Protein AF-A0A2H9MV25-F1 (afdb_monomer_lite)

pLDDT: mean 85.53, std 15.16, range [42.5, 98.12]

Foldseek 3Di:
DPPPVVVVVVCPVVPPQDLVVVLVVQCVVPVDPVSSVLLVVLQCLLLVVCCVPPVHNGPVVVLVVLVPDDLVCNAVVLLVSLLSQLVVVVVVDDLVSSVVSSVSSVVSSVSVVNDYDPVCSVVSHDGDDDDDPPPDDDDPVNVVVVVVVD

Radius of gyration: 20.41 Å; chains: 1; bounding box: 49×31×72 Å

Sequence (150 aa):
MIEREKIDELGYLNVQRNRDKFLTNKFNKSKSTSTVDFCKGALLSFDKFSFAKFGKDSTEQVIEDIKRLPESRHESVMVDLFQKYLHWKHEDSKASTSVAYYQTAVEYFAYHQLRINHYNLRRDIILPEDPKNMKHALTLAEIRKIIDNS

Secondary structure (DSSP, 8-state):
---HHHHHHTSSS-----HHHHHHHHHHHH--HHHHHHHHHHHHHHHHHHHHHH--S-HHHHHHHHHTS-HHHHHHHHHHHHHHHHHHHHHHS-HHHHHHHHHHHHHHHHHTT----HHHHHHH------S----PPPPHHHHHHHHTT-

Structure (mmCIF, N/CA/C/O backbone):
data_AF-A0A2H9MV25-F1
#
_entry.id   AF-A0A2H9MV25-F1
#
loop_
_atom_site.group_PDB
_atom_site.id
_atom_site.type_symbol
_atom_site.label_atom_id
_atom_site.label_alt_id
_atom_site.label_comp_id
_atom_site.label_asym_id
_atom_site.label_entity_id
_atom_site.label_seq_id
_atom_site.pdbx_PDB_ins_code
_atom_site.Cartn_x
_atom_site.Cartn_y
_atom_site.Cartn_z
_atom_site.occupancy
_atom_site.B_iso_or_equiv
_atom_site.auth_seq_id
_atom_site.auth_comp_id
_atom_site.auth_asym_id
_atom_site.auth_atom_id
_atom_site.pdbx_PDB_model_num
ATOM 1 N N . MET A 1 1 ? 0.936 -3.369 39.164 1.00 42.50 1 MET A N 1
ATOM 2 C CA . MET A 1 1 ? -0.033 -3.043 38.097 1.00 42.50 1 MET A CA 1
ATOM 3 C C . MET A 1 1 ? 0.062 -1.553 37.853 1.00 42.50 1 MET A C 1
ATOM 5 O O . MET A 1 1 ? -0.238 -0.804 38.766 1.00 42.50 1 MET A O 1
ATOM 9 N N . ILE A 1 2 ? 0.574 -1.127 36.699 1.00 48.25 2 ILE A N 1
ATOM 10 C CA . ILE A 1 2 ? 0.516 0.290 36.317 1.00 48.25 2 ILE A CA 1
ATOM 11 C C . ILE A 1 2 ? -0.910 0.530 35.818 1.00 48.25 2 ILE A C 1
ATOM 13 O O . ILE A 1 2 ? -1.381 -0.194 34.941 1.00 48.25 2 ILE A O 1
ATOM 17 N N . GLU A 1 3 ? -1.610 1.466 36.452 1.00 52.56 3 GLU A N 1
ATOM 18 C CA . GLU A 1 3 ? -2.978 1.863 36.112 1.00 52.56 3 GLU A CA 1
ATOM 19 C C . GLU A 1 3 ? -3.030 2.315 34.648 1.00 52.56 3 GLU A C 1
ATOM 21 O O . GLU A 1 3 ? -2.217 3.136 34.222 1.00 52.56 3 GLU A O 1
ATOM 26 N N . ARG A 1 4 ? -3.968 1.755 33.867 1.00 54.84 4 ARG A N 1
ATOM 27 C CA . ARG A 1 4 ? -4.157 2.069 32.436 1.00 54.84 4 ARG A CA 1
ATOM 28 C C . ARG A 1 4 ? -4.236 3.577 32.173 1.00 54.84 4 ARG A C 1
ATOM 30 O O . ARG A 1 4 ? -3.716 4.033 31.164 1.00 54.84 4 ARG A O 1
ATOM 37 N N . GLU A 1 5 ? -4.793 4.329 33.117 1.00 52.59 5 GLU A N 1
ATOM 38 C CA . GLU A 1 5 ? -4.975 5.781 33.046 1.00 52.59 5 GLU A CA 1
ATOM 39 C C . GLU A 1 5 ? -3.647 6.553 32.918 1.00 52.59 5 GLU A C 1
ATOM 41 O O . GLU A 1 5 ? -3.571 7.519 32.165 1.00 52.59 5 GLU A O 1
ATOM 46 N N . LYS A 1 6 ? -2.550 6.073 33.528 1.00 48.84 6 LYS A N 1
ATOM 47 C CA . LYS A 1 6 ? -1.218 6.700 33.388 1.00 48.84 6 LYS A CA 1
ATOM 48 C C . LYS A 1 6 ? -0.563 6.467 32.027 1.00 48.84 6 LYS A C 1
ATOM 50 O O . LYS A 1 6 ? 0.355 7.195 31.658 1.00 48.84 6 LYS A O 1
ATOM 55 N N . ILE A 1 7 ? -0.984 5.442 31.284 1.00 52.91 7 ILE A N 1
ATOM 56 C CA . ILE A 1 7 ? -0.434 5.151 29.951 1.00 52.91 7 ILE A CA 1
ATOM 57 C C . ILE A 1 7 ? -1.061 6.088 28.908 1.00 52.91 7 ILE A C 1
ATOM 59 O O . ILE A 1 7 ? -0.373 6.520 27.981 1.00 52.91 7 ILE A O 1
ATOM 63 N N . ASP A 1 8 ? -2.329 6.457 29.099 1.00 47.56 8 ASP A N 1
ATOM 64 C CA . ASP A 1 8 ? -3.038 7.402 28.232 1.00 47.56 8 ASP A CA 1
ATOM 65 C C . ASP A 1 8 ? -2.516 8.846 28.391 1.00 47.56 8 ASP A C 1
ATOM 67 O O . ASP A 1 8 ? -2.377 9.556 27.391 1.00 47.56 8 ASP A O 1
ATOM 71 N N . GLU A 1 9 ? -2.114 9.259 29.603 1.00 43.66 9 GLU A N 1
ATOM 72 C CA . GLU A 1 9 ? -1.496 10.576 29.869 1.00 43.66 9 GLU A CA 1
ATOM 73 C C . GLU A 1 9 ? -0.117 10.767 29.214 1.00 43.66 9 GLU A C 1
ATOM 75 O O . GLU A 1 9 ? 0.285 11.892 28.918 1.00 43.66 9 GLU A O 1
ATOM 80 N N . LEU A 1 10 ? 0.613 9.684 28.928 1.00 51.19 10 LEU A N 1
ATOM 81 C CA . LEU A 1 10 ? 1.949 9.762 28.325 1.00 51.19 10 LEU A CA 1
ATOM 82 C C . LEU A 1 10 ? 1.928 10.075 26.815 1.00 51.19 10 LEU A C 1
ATOM 84 O O . LEU A 1 10 ? 2.985 10.122 26.188 1.00 51.19 10 LEU A O 1
ATOM 88 N N . GLY A 1 11 ? 0.757 10.259 26.193 1.00 45.31 11 GLY A N 1
ATOM 89 C CA . GLY A 1 11 ? 0.625 10.695 24.793 1.00 45.31 11 GLY A CA 1
ATOM 90 C C . GLY A 1 11 ? 1.114 9.695 23.730 1.00 45.31 11 GLY A C 1
ATOM 91 O O . GLY A 1 11 ? 0.860 9.893 22.542 1.00 45.31 11 GLY A O 1
ATOM 92 N N . TYR A 1 12 ? 1.759 8.590 24.122 1.00 46.47 12 TYR A N 1
ATOM 93 C CA . TYR A 1 12 ? 2.257 7.553 23.209 1.00 46.47 12 TYR A CA 1
ATOM 94 C C . TYR A 1 12 ? 1.136 6.728 22.556 1.00 46.47 12 TYR A C 1
ATOM 96 O O . TYR A 1 12 ? 1.353 6.135 21.498 1.00 46.47 12 TYR A O 1
ATOM 104 N N . LEU A 1 13 ? -0.061 6.691 23.154 1.00 48.19 13 LEU A N 1
ATOM 105 C CA . LEU A 1 13 ? -1.203 5.927 22.635 1.00 48.19 13 LEU A CA 1
ATOM 106 C C . LEU A 1 13 ? -2.066 6.724 21.641 1.00 48.19 13 LEU A C 1
ATOM 108 O O . LEU A 1 13 ? -2.554 6.147 20.670 1.00 48.19 13 LEU A O 1
ATOM 112 N N . ASN A 1 14 ? -2.150 8.051 21.795 1.00 53.00 14 ASN A N 1
ATOM 113 C CA . ASN A 1 14 ? -2.963 8.949 20.960 1.00 53.00 14 ASN A CA 1
ATOM 114 C C . ASN A 1 14 ? -2.161 9.663 19.860 1.00 53.00 14 ASN A C 1
ATOM 116 O O . ASN A 1 14 ? -2.441 10.804 19.483 1.00 53.00 14 ASN A O 1
ATOM 120 N N . VAL A 1 15 ? -1.156 8.993 19.293 1.00 66.12 15 VAL A N 1
ATOM 121 C CA . VAL A 1 15 ? -0.489 9.516 18.099 1.00 66.12 15 VAL A CA 1
ATOM 122 C C . VAL A 1 15 ? -1.489 9.458 16.948 1.00 66.12 15 VAL A C 1
ATOM 124 O O . VAL A 1 15 ? -1.780 8.383 16.430 1.00 66.12 15 VAL A O 1
ATOM 127 N N . GLN A 1 16 ? -2.017 10.614 16.536 1.00 72.88 16 GLN A N 1
ATOM 128 C CA . GLN A 1 16 ? -2.847 10.714 15.335 1.00 72.88 16 GLN A CA 1
ATOM 129 C C . GLN A 1 16 ? -2.054 10.145 14.156 1.00 72.88 16 GLN A C 1
ATOM 131 O O . GLN A 1 16 ? -1.024 10.711 13.781 1.00 72.88 16 GLN A O 1
ATOM 136 N N . ARG A 1 17 ? -2.517 9.018 13.615 1.00 85.31 17 ARG A N 1
ATOM 137 C CA . ARG A 1 17 ? -1.914 8.322 12.479 1.00 85.31 17 ARG A CA 1
ATOM 138 C C . ARG A 1 17 ? -2.560 8.836 11.214 1.00 85.31 17 ARG A C 1
ATOM 140 O O . ARG A 1 17 ? -3.762 8.703 11.025 1.00 85.31 17 ARG A O 1
ATOM 147 N N . ASN A 1 18 ? -1.759 9.450 10.364 1.00 91.31 18 ASN A N 1
ATOM 148 C CA . ASN A 1 18 ? -2.213 9.934 9.076 1.00 91.31 18 ASN A CA 1
ATOM 149 C C . ASN A 1 18 ? -1.108 9.745 8.040 1.00 91.31 18 ASN A C 1
ATOM 151 O O . ASN A 1 18 ? 0.033 9.388 8.356 1.00 91.31 18 ASN A O 1
ATOM 155 N N . ARG A 1 19 ? -1.480 9.956 6.782 1.00 94.12 19 ARG A N 1
ATOM 156 C CA . ARG A 1 19 ? -0.588 9.802 5.639 1.00 94.12 19 ARG A CA 1
ATOM 157 C C . ARG A 1 19 ? 0.646 10.699 5.727 1.00 94.12 19 ARG A C 1
ATOM 159 O O . ARG A 1 19 ? 1.750 10.207 5.529 1.00 94.12 19 ARG A O 1
ATOM 166 N N . ASP A 1 20 ? 0.485 11.961 6.106 1.00 93.25 20 ASP A N 1
ATOM 167 C CA . ASP A 1 20 ? 1.595 12.921 6.164 1.00 93.25 20 ASP A CA 1
ATOM 168 C C . ASP A 1 20 ? 2.645 12.537 7.207 1.00 93.25 20 ASP A C 1
ATOM 170 O O . ASP A 1 20 ? 3.848 12.590 6.941 1.00 93.25 20 ASP A O 1
ATOM 174 N N . LYS A 1 21 ? 2.210 12.070 8.381 1.00 93.12 21 LYS A N 1
ATOM 175 C CA . LYS A 1 21 ? 3.112 11.560 9.420 1.00 93.12 21 LYS A CA 1
ATOM 176 C C . LYS A 1 21 ? 3.775 10.258 9.002 1.00 93.12 21 LYS A C 1
ATOM 178 O O . LYS A 1 21 ? 4.964 10.082 9.257 1.00 93.12 21 LYS A O 1
ATOM 183 N N . PHE A 1 22 ? 3.054 9.363 8.329 1.00 94.56 22 PHE A N 1
ATOM 184 C CA . PHE A 1 22 ? 3.655 8.156 7.764 1.00 94.56 22 PHE A CA 1
ATOM 185 C C . PHE A 1 22 ? 4.762 8.501 6.759 1.00 94.56 22 PHE A C 1
ATOM 187 O O . PHE A 1 22 ? 5.880 8.002 6.882 1.00 94.56 22 PHE A O 1
ATOM 194 N N . LEU A 1 23 ? 4.494 9.405 5.814 1.00 94.81 23 LEU A N 1
ATOM 195 C CA . LEU A 1 23 ? 5.467 9.843 4.809 1.00 94.81 23 LEU A CA 1
ATOM 196 C C . LEU A 1 23 ? 6.643 10.606 5.437 1.00 94.81 23 LEU A C 1
ATOM 198 O O . LEU A 1 23 ? 7.794 10.378 5.067 1.00 94.81 23 LEU A O 1
ATOM 202 N N . THR A 1 24 ? 6.389 11.430 6.453 1.00 93.62 24 THR A N 1
ATOM 203 C CA . THR A 1 24 ? 7.445 12.078 7.247 1.00 93.62 24 THR A CA 1
ATOM 204 C C . THR A 1 24 ? 8.328 11.043 7.948 1.00 93.62 24 THR A C 1
ATOM 206 O O . THR A 1 24 ? 9.552 11.147 7.914 1.00 93.62 24 THR A O 1
ATOM 209 N N . ASN A 1 25 ? 7.746 9.988 8.523 1.00 92.12 25 ASN A N 1
ATOM 210 C CA . ASN A 1 25 ? 8.510 8.898 9.136 1.00 92.12 25 ASN A CA 1
ATOM 211 C C . ASN A 1 25 ? 9.353 8.139 8.101 1.00 92.12 25 ASN A C 1
ATOM 213 O O . ASN A 1 25 ? 10.508 7.802 8.375 1.00 92.12 25 ASN A O 1
ATOM 217 N N . LYS A 1 26 ? 8.817 7.918 6.893 1.00 93.12 26 LYS A N 1
ATOM 218 C CA . LYS A 1 26 ? 9.571 7.347 5.767 1.00 93.12 26 LYS A CA 1
ATOM 219 C C . LYS A 1 26 ? 10.767 8.206 5.390 1.00 93.12 26 LYS A C 1
ATOM 221 O O . LYS A 1 26 ? 11.868 7.667 5.243 1.00 93.12 26 LYS A O 1
ATOM 226 N N . PHE A 1 27 ? 10.578 9.519 5.290 1.00 92.44 27 PHE A N 1
ATOM 227 C CA . PHE A 1 27 ? 11.670 10.453 5.042 1.00 92.44 27 PHE A CA 1
ATOM 228 C C . PHE A 1 27 ? 12.706 10.401 6.164 1.00 92.44 27 PHE A C 1
ATOM 230 O O . PHE A 1 27 ? 13.894 10.240 5.908 1.00 92.44 27 PHE A O 1
ATOM 237 N N . ASN A 1 28 ? 12.265 10.467 7.419 1.00 91.69 28 ASN A N 1
ATOM 238 C CA . ASN A 1 28 ? 13.160 10.492 8.570 1.00 91.69 28 ASN A CA 1
ATOM 239 C C . ASN A 1 28 ? 14.045 9.247 8.658 1.00 91.69 28 ASN A C 1
ATOM 241 O O . ASN A 1 28 ? 15.213 9.378 9.023 1.00 91.69 28 ASN A O 1
ATOM 245 N N . LYS A 1 29 ? 13.509 8.080 8.283 1.00 90.88 29 LYS A N 1
ATOM 246 C CA . LYS A 1 29 ? 14.230 6.802 8.273 1.00 90.88 29 LYS A CA 1
ATOM 247 C C . LYS A 1 29 ? 15.164 6.640 7.072 1.00 90.88 29 LYS A C 1
ATOM 249 O O . LYS A 1 29 ? 16.266 6.135 7.238 1.00 90.88 29 LYS A O 1
ATOM 254 N N . SER A 1 30 ? 14.723 7.017 5.872 1.00 91.00 30 SER A N 1
ATOM 255 C CA . SER A 1 30 ? 15.469 6.766 4.624 1.00 91.00 30 SER A CA 1
ATOM 256 C C . SER A 1 30 ? 16.362 7.923 4.181 1.00 91.00 30 SER A C 1
ATOM 258 O O . SER A 1 30 ? 17.261 7.719 3.372 1.00 91.00 30 SER A O 1
ATOM 260 N N . LYS A 1 31 ? 16.086 9.141 4.664 1.00 92.94 31 LYS A N 1
ATOM 261 C CA . LYS A 1 31 ? 16.666 10.408 4.191 1.00 92.94 31 LYS A CA 1
ATOM 262 C C . LYS A 1 31 ? 16.565 10.585 2.667 1.00 92.94 31 LYS A C 1
ATOM 264 O O . LYS A 1 31 ? 17.412 11.227 2.058 1.00 92.94 31 LYS A O 1
ATOM 269 N N . SER A 1 32 ? 15.524 10.019 2.051 1.00 94.19 32 SER A N 1
ATOM 270 C CA . SER A 1 32 ? 15.352 9.962 0.597 1.00 94.19 32 SER A CA 1
ATOM 271 C C . SER A 1 32 ? 13.978 10.482 0.183 1.00 94.19 32 SER A C 1
ATOM 273 O O . SER A 1 32 ? 12.950 9.913 0.553 1.00 94.19 32 SER A O 1
ATOM 275 N N . THR A 1 33 ? 13.957 11.537 -0.634 1.00 95.38 33 THR A N 1
ATOM 276 C CA . THR A 1 33 ? 12.729 12.059 -1.257 1.00 95.38 33 THR A CA 1
ATOM 277 C C . THR A 1 33 ? 12.130 11.053 -2.233 1.00 95.38 33 THR A C 1
ATOM 279 O O . THR A 1 33 ? 10.932 10.813 -2.190 1.00 95.38 33 THR A O 1
ATOM 282 N N . SER A 1 34 ? 12.959 10.353 -3.013 1.00 95.00 34 SER A N 1
ATOM 283 C CA . SER A 1 34 ? 12.496 9.313 -3.941 1.00 95.00 34 SER A CA 1
ATOM 284 C C . SER A 1 34 ? 11.751 8.178 -3.235 1.00 95.00 34 SER A C 1
ATOM 286 O O . SER A 1 34 ? 10.753 7.684 -3.751 1.00 95.00 34 SER A O 1
ATOM 288 N N . THR A 1 35 ? 12.191 7.786 -2.034 1.00 94.25 35 THR A N 1
ATOM 289 C CA . THR A 1 35 ? 11.463 6.803 -1.211 1.00 94.25 35 THR A CA 1
ATOM 290 C C . THR A 1 35 ? 10.091 7.333 -0.798 1.00 94.25 35 THR A C 1
ATOM 292 O O . THR A 1 35 ? 9.104 6.600 -0.834 1.00 94.25 35 THR A O 1
ATOM 295 N N . VAL A 1 36 ? 10.011 8.610 -0.419 1.00 96.00 36 VAL A N 1
ATOM 296 C CA . VAL A 1 36 ? 8.749 9.257 -0.036 1.00 96.00 36 VAL A CA 1
ATOM 297 C C . VAL A 1 36 ? 7.801 9.346 -1.226 1.00 96.00 36 VAL A C 1
ATOM 299 O O . VAL A 1 36 ? 6.640 8.963 -1.093 1.00 96.00 36 VAL A O 1
ATOM 302 N N . ASP A 1 37 ? 8.288 9.789 -2.384 1.00 96.81 37 ASP A N 1
ATOM 303 C CA . ASP A 1 37 ? 7.497 9.903 -3.611 1.00 96.81 37 ASP A CA 1
ATOM 304 C C . ASP A 1 37 ? 6.990 8.539 -4.074 1.00 96.81 37 ASP A C 1
ATOM 306 O O . ASP A 1 37 ? 5.823 8.401 -4.443 1.00 96.81 37 ASP A O 1
ATOM 310 N N . PHE A 1 38 ? 7.830 7.506 -3.966 1.00 96.75 38 PHE A N 1
ATOM 311 C CA . PHE A 1 38 ? 7.424 6.128 -4.212 1.00 96.75 38 PHE A CA 1
ATOM 312 C C . PHE A 1 38 ? 6.292 5.702 -3.271 1.00 96.75 38 PHE A C 1
ATOM 314 O O . PHE A 1 38 ? 5.255 5.223 -3.732 1.00 96.75 38 PHE A O 1
ATOM 321 N N . CYS A 1 39 ? 6.447 5.914 -1.958 1.00 97.06 39 CYS A N 1
ATOM 322 C CA . CYS A 1 39 ? 5.409 5.561 -0.991 1.00 97.06 39 CYS A CA 1
ATOM 323 C C . CYS A 1 39 ? 4.109 6.341 -1.229 1.00 97.06 39 CYS A C 1
ATOM 325 O O . CYS A 1 39 ? 3.022 5.771 -1.151 1.00 97.06 39 CYS A O 1
ATOM 327 N N . LYS A 1 40 ? 4.209 7.630 -1.565 1.00 97.25 40 LYS A N 1
ATOM 328 C CA . LYS A 1 40 ? 3.064 8.472 -1.923 1.00 97.25 40 LYS A CA 1
ATOM 329 C C . LYS A 1 40 ? 2.353 7.934 -3.165 1.00 97.25 40 LYS A C 1
ATOM 331 O O . LYS A 1 40 ? 1.132 7.804 -3.149 1.00 97.25 40 LYS A O 1
ATOM 336 N N . GLY A 1 41 ? 3.102 7.571 -4.207 1.00 97.44 41 GLY A N 1
ATOM 337 C CA . GLY A 1 41 ? 2.565 6.957 -5.422 1.00 97.44 41 GLY A CA 1
ATOM 338 C C . GLY A 1 41 ? 1.857 5.629 -5.151 1.00 97.44 41 GLY A C 1
ATOM 339 O O . GLY A 1 41 ? 0.761 5.401 -5.663 1.00 97.44 41 GLY A O 1
ATOM 340 N N . ALA A 1 42 ? 2.426 4.786 -4.287 1.00 97.56 42 ALA A N 1
ATOM 341 C CA . ALA A 1 42 ? 1.814 3.521 -3.893 1.00 97.56 42 ALA A CA 1
ATOM 342 C C . ALA A 1 42 ? 0.491 3.707 -3.133 1.00 97.56 42 ALA A C 1
ATOM 344 O O . ALA A 1 42 ? -0.472 2.997 -3.420 1.00 97.56 42 ALA A O 1
ATOM 345 N N . LEU A 1 43 ? 0.404 4.681 -2.220 1.00 98.00 43 LEU A N 1
ATOM 346 C CA . LEU A 1 43 ? -0.841 4.977 -1.498 1.00 98.00 43 LEU A CA 1
ATOM 347 C C . LEU A 1 43 ? -1.910 5.592 -2.408 1.00 98.00 43 LEU A C 1
ATOM 349 O O . LEU A 1 43 ? -3.064 5.186 -2.347 1.00 98.00 43 LEU A O 1
ATOM 353 N N . LEU A 1 44 ? -1.532 6.490 -3.322 1.00 97.81 44 LEU A N 1
ATOM 354 C CA . LEU A 1 44 ? -2.460 7.015 -4.333 1.00 97.81 44 LEU A CA 1
ATOM 355 C C . LEU A 1 44 ? -2.969 5.916 -5.277 1.00 97.81 44 LEU A C 1
ATOM 357 O O . LEU A 1 44 ? -4.124 5.930 -5.695 1.00 97.81 44 LEU A O 1
ATOM 361 N N . SER A 1 45 ? -2.119 4.947 -5.619 1.00 97.81 45 SER A N 1
ATOM 362 C CA . SER A 1 45 ? -2.525 3.762 -6.379 1.00 97.81 45 SER A CA 1
ATOM 363 C C . SER A 1 45 ? -3.543 2.921 -5.605 1.00 97.81 45 SER A C 1
ATOM 365 O O . SER A 1 45 ? -4.512 2.439 -6.191 1.00 97.81 45 SER A O 1
ATOM 367 N N . PHE A 1 46 ? -3.368 2.783 -4.289 1.00 98.12 46 PHE A N 1
ATOM 368 C CA . PHE A 1 46 ? -4.333 2.089 -3.441 1.00 98.12 46 PHE A CA 1
ATOM 369 C C . PHE A 1 46 ? -5.661 2.851 -3.315 1.00 98.12 46 PHE A C 1
ATOM 371 O O . P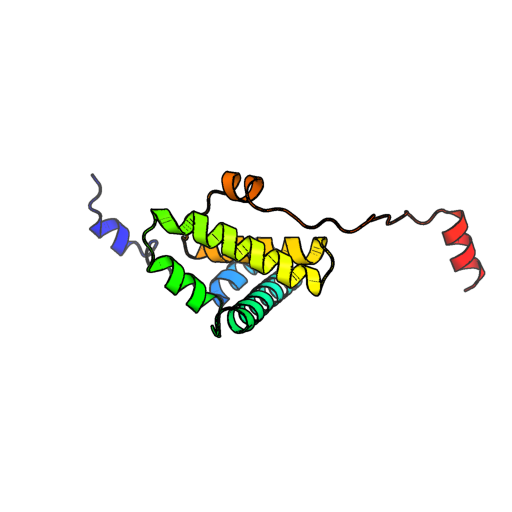HE A 1 46 ? -6.717 2.222 -3.344 1.00 98.12 46 PHE A O 1
ATOM 378 N N . ASP A 1 47 ? -5.643 4.186 -3.251 1.00 98.06 47 ASP A N 1
ATOM 379 C CA . ASP A 1 47 ? -6.869 5.000 -3.275 1.00 98.06 47 ASP A CA 1
ATOM 380 C C . ASP A 1 47 ? -7.660 4.758 -4.569 1.00 98.06 47 ASP A C 1
ATOM 382 O O . ASP A 1 47 ? -8.858 4.491 -4.525 1.00 98.06 47 ASP A O 1
ATOM 386 N N . LYS A 1 48 ? -6.983 4.743 -5.727 1.00 97.81 48 LYS A N 1
ATOM 387 C CA . LYS A 1 48 ? -7.618 4.440 -7.024 1.00 97.81 48 LYS A CA 1
ATOM 388 C C . LYS A 1 48 ? -8.249 3.051 -7.051 1.00 97.81 48 LYS A C 1
ATOM 390 O O . LYS A 1 48 ? -9.369 2.896 -7.529 1.00 97.81 48 LYS A O 1
ATOM 395 N N . PHE A 1 49 ? -7.543 2.050 -6.531 1.00 97.62 49 PHE A N 1
ATOM 396 C CA . PHE A 1 49 ? -8.078 0.699 -6.380 1.00 97.62 49 PHE A CA 1
ATOM 397 C C . PHE A 1 49 ? -9.312 0.678 -5.468 1.00 97.62 49 PHE A C 1
ATOM 399 O O . PHE A 1 49 ? -10.328 0.075 -5.813 1.00 97.62 49 PHE A O 1
ATOM 406 N N . SER A 1 50 ? -9.234 1.366 -4.328 1.00 97.19 50 SER A N 1
ATOM 407 C CA . SER A 1 50 ? -10.307 1.436 -3.333 1.00 97.19 50 SER A CA 1
ATOM 408 C C . SER A 1 50 ? -11.561 2.085 -3.910 1.00 97.19 50 SER A C 1
ATOM 410 O O . SER A 1 50 ? -12.672 1.587 -3.711 1.00 97.19 50 SER A O 1
ATOM 412 N N . PHE A 1 51 ? -11.381 3.135 -4.707 1.00 97.44 51 PHE A N 1
ATOM 413 C CA . PHE A 1 51 ? -12.457 3.778 -5.442 1.00 97.44 51 PHE A CA 1
ATOM 414 C C . PHE A 1 51 ? -13.052 2.827 -6.484 1.00 97.44 51 PHE A C 1
ATOM 416 O O . PHE A 1 51 ? -14.255 2.576 -6.480 1.00 97.44 51 PHE A O 1
ATOM 423 N N . ALA A 1 52 ? -12.212 2.216 -7.323 1.00 96.25 52 ALA A N 1
ATOM 424 C CA . ALA A 1 52 ? -12.657 1.349 -8.412 1.00 96.25 52 ALA A CA 1
ATOM 425 C C . ALA A 1 52 ? -13.377 0.073 -7.941 1.00 96.25 52 ALA A C 1
ATOM 427 O O . ALA A 1 52 ? -14.273 -0.411 -8.631 1.00 96.25 52 ALA A O 1
ATOM 428 N N . LYS A 1 53 ? -12.982 -0.507 -6.801 1.00 95.00 53 LYS A N 1
ATOM 429 C CA . LYS A 1 53 ? -13.559 -1.766 -6.296 1.00 95.00 53 LYS A CA 1
ATOM 430 C C . LYS A 1 53 ? -14.643 -1.574 -5.242 1.00 95.00 53 LYS A C 1
ATOM 432 O O . LYS A 1 53 ? -15.509 -2.439 -5.131 1.00 95.00 53 LYS A O 1
ATOM 437 N N . PHE A 1 54 ? -14.600 -0.486 -4.474 1.00 94.38 54 PHE A N 1
ATOM 438 C CA . PHE A 1 54 ? -15.458 -0.304 -3.297 1.00 94.38 54 PHE A CA 1
ATOM 439 C C . PHE A 1 54 ? -16.131 1.074 -3.217 1.00 94.38 54 PHE A C 1
ATOM 441 O O . PHE A 1 54 ? -16.870 1.319 -2.265 1.00 94.38 54 PHE A O 1
ATOM 448 N N . GLY A 1 55 ? -15.880 1.982 -4.169 1.00 94.50 55 GLY A N 1
ATOM 449 C CA . GLY A 1 55 ? -16.412 3.349 -4.142 1.00 94.50 55 GLY A CA 1
ATOM 450 C C . GLY A 1 55 ? -15.863 4.198 -2.991 1.00 94.50 55 GLY A C 1
ATOM 451 O O . GLY A 1 55 ? -16.554 5.092 -2.512 1.00 94.50 55 GLY A O 1
ATOM 452 N N . LYS A 1 56 ? -14.659 3.883 -2.496 1.00 95.12 56 LYS A N 1
ATOM 453 C CA . LYS A 1 56 ? -14.004 4.594 -1.388 1.00 95.12 56 LYS A CA 1
ATOM 454 C C . LYS A 1 56 ? -12.946 5.550 -1.914 1.00 95.12 56 LYS A C 1
ATOM 456 O O . LYS A 1 56 ? -12.031 5.121 -2.609 1.00 95.12 56 LYS A O 1
ATOM 461 N N . ASP A 1 57 ? -13.026 6.814 -1.519 1.00 93.06 57 ASP A N 1
ATOM 462 C CA . ASP A 1 57 ? -12.121 7.852 -2.033 1.00 93.06 57 ASP A CA 1
ATOM 463 C C . ASP A 1 57 ? -10.708 7.777 -1.444 1.00 93.06 57 ASP A C 1
ATOM 465 O O . ASP A 1 57 ? -9.782 8.392 -1.973 1.00 93.06 57 ASP A O 1
ATOM 469 N N . SER A 1 58 ? -10.522 7.046 -0.340 1.00 95.31 58 SER A N 1
ATOM 470 C CA . SER A 1 58 ? -9.216 6.935 0.299 1.00 95.31 58 SER A CA 1
ATOM 471 C C . SER A 1 58 ? -8.969 5.607 1.007 1.00 95.31 58 SER A C 1
ATOM 473 O O . SER A 1 58 ? -9.879 4.932 1.497 1.00 95.31 58 SER A O 1
ATOM 475 N N . THR A 1 59 ? -7.686 5.275 1.118 1.00 95.44 59 THR A N 1
ATOM 476 C CA . THR A 1 59 ? -7.148 4.156 1.894 1.00 95.44 59 THR A CA 1
ATOM 477 C C . THR A 1 59 ? -7.613 4.218 3.351 1.00 95.44 59 THR A C 1
ATOM 479 O O . THR A 1 59 ? -7.924 3.195 3.956 1.00 95.44 59 THR A O 1
ATOM 482 N N . GLU A 1 60 ? -7.704 5.419 3.920 1.00 94.56 60 GLU A N 1
ATOM 483 C CA . GLU A 1 60 ? -8.148 5.647 5.292 1.00 94.56 60 GLU A CA 1
ATOM 484 C C . GLU A 1 60 ? -9.601 5.193 5.501 1.00 94.56 60 GLU A C 1
ATOM 486 O O . GLU A 1 60 ? -9.890 4.572 6.519 1.00 94.56 60 GLU A O 1
ATOM 491 N N . GLN A 1 61 ? -10.502 5.403 4.532 1.00 95.12 61 GLN A N 1
ATOM 492 C CA . GLN A 1 61 ? -11.881 4.902 4.637 1.00 95.12 61 GLN A CA 1
ATOM 493 C C . GLN A 1 61 ? -11.932 3.368 4.684 1.00 95.12 61 GLN A C 1
ATOM 495 O O . GLN A 1 61 ? -12.704 2.801 5.455 1.00 95.12 61 GLN A O 1
ATOM 500 N N . VAL A 1 62 ? -11.089 2.695 3.894 1.00 96.56 62 VAL A N 1
ATOM 501 C CA . VAL A 1 62 ? -10.982 1.227 3.899 1.00 96.56 62 VAL A CA 1
ATOM 502 C C . VAL A 1 62 ? -10.454 0.724 5.243 1.00 96.56 62 VAL A C 1
ATOM 504 O O . VAL A 1 62 ? -10.983 -0.239 5.795 1.00 96.56 62 VAL A O 1
ATOM 507 N N . ILE A 1 63 ? -9.441 1.391 5.799 1.00 95.44 63 ILE A N 1
ATOM 508 C CA . ILE A 1 63 ?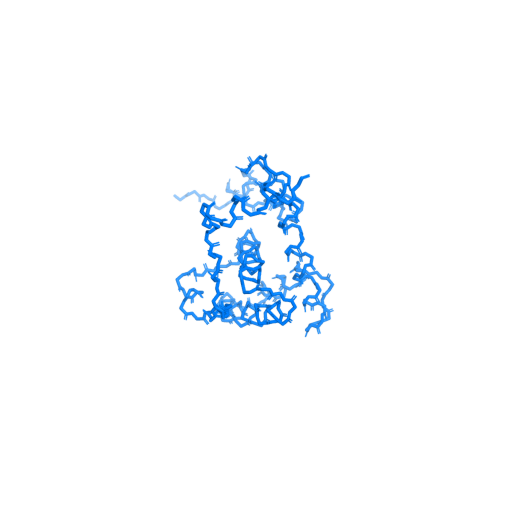 -8.883 1.057 7.115 1.00 95.44 63 ILE A CA 1
ATOM 509 C C . ILE A 1 63 ? -9.948 1.189 8.208 1.00 95.44 63 ILE A C 1
ATOM 511 O O . ILE A 1 63 ? -10.078 0.290 9.037 1.00 95.44 63 ILE A O 1
ATOM 515 N N . GLU A 1 64 ? -10.723 2.274 8.211 1.00 94.69 64 GLU A N 1
ATOM 516 C CA . GLU A 1 64 ? -11.785 2.475 9.201 1.00 94.69 64 GLU A CA 1
ATOM 517 C C . GLU A 1 64 ? -12.903 1.432 9.074 1.00 94.69 64 GLU A C 1
ATOM 519 O O . GLU A 1 64 ? -13.385 0.924 10.087 1.00 94.69 64 GLU A O 1
ATOM 524 N N . ASP A 1 65 ? -13.270 1.034 7.855 1.00 94.94 65 ASP A N 1
ATOM 525 C CA . ASP A 1 65 ? -14.236 -0.049 7.649 1.00 94.94 65 ASP A CA 1
ATOM 526 C C . ASP A 1 65 ? -13.724 -1.391 8.187 1.00 94.94 65 ASP A C 1
ATOM 528 O O . ASP A 1 65 ? -14.486 -2.125 8.816 1.00 94.94 65 ASP A O 1
ATOM 532 N N . ILE A 1 66 ? -12.433 -1.696 8.029 1.00 94.75 66 ILE A N 1
ATOM 533 C CA . ILE A 1 66 ? -11.833 -2.909 8.606 1.00 94.75 66 ILE A CA 1
ATOM 534 C C . ILE A 1 66 ? -11.814 -2.832 10.132 1.00 94.75 66 ILE A C 1
ATOM 536 O O . ILE A 1 66 ? -12.178 -3.806 10.785 1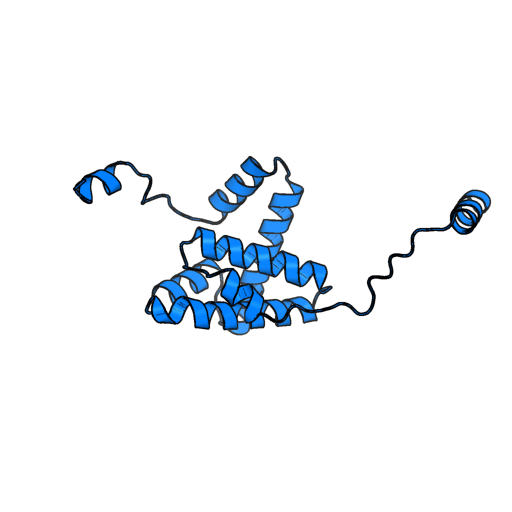.00 94.75 66 ILE A O 1
ATOM 540 N N . LYS A 1 67 ? -11.449 -1.685 10.719 1.00 93.00 67 LYS A N 1
ATOM 541 C CA . LYS A 1 67 ? -11.432 -1.504 12.183 1.00 93.00 67 LYS A CA 1
ATOM 542 C C . LYS A 1 67 ? -12.808 -1.686 12.827 1.00 93.00 67 LYS A C 1
ATOM 544 O O . LYS A 1 67 ? -12.876 -2.080 13.986 1.00 93.00 67 LYS A O 1
ATOM 549 N N . ARG A 1 68 ? -13.896 -1.424 12.094 1.00 94.44 68 ARG A N 1
ATOM 550 C CA . ARG A 1 68 ? -15.277 -1.671 12.551 1.00 94.44 68 ARG A CA 1
ATOM 551 C C . ARG A 1 68 ? -15.645 -3.155 12.590 1.00 94.44 68 ARG A C 1
ATOM 553 O O . ARG A 1 68 ? -16.625 -3.519 13.236 1.00 94.44 68 ARG A O 1
ATOM 560 N N . LEU A 1 69 ? -14.897 -4.012 11.898 1.00 92.88 69 LEU A N 1
ATOM 561 C CA . LEU A 1 69 ? -15.083 -5.457 11.969 1.00 92.88 69 LEU A CA 1
ATOM 562 C C . LEU A 1 69 ? -14.487 -6.010 13.274 1.00 92.88 69 LEU A C 1
ATOM 564 O O . LEU A 1 69 ? -13.547 -5.428 13.819 1.00 92.88 69 LEU A O 1
ATOM 568 N N . PRO A 1 70 ? -14.962 -7.172 13.756 1.00 92.19 70 PRO A N 1
ATOM 569 C CA . PRO A 1 70 ? -14.300 -7.887 14.844 1.00 92.19 70 PRO A CA 1
ATOM 570 C C . PRO A 1 70 ? -12.828 -8.178 14.513 1.00 92.19 70 PRO A C 1
ATOM 572 O O . PRO A 1 70 ? -12.537 -8.593 13.390 1.00 92.19 70 PRO A O 1
ATOM 575 N N . GLU A 1 71 ? -11.917 -8.041 15.489 1.00 88.50 71 GLU A N 1
ATOM 576 C CA . GLU A 1 71 ? -10.470 -8.289 15.296 1.00 88.50 71 GLU A CA 1
ATOM 577 C C . GLU A 1 71 ? -10.180 -9.664 14.674 1.00 88.50 71 GLU A C 1
ATOM 579 O O . GLU A 1 71 ? -9.298 -9.794 13.828 1.00 88.50 71 GLU A O 1
ATOM 584 N N . SER A 1 72 ? -10.975 -10.684 15.017 1.00 88.94 72 SER A N 1
ATOM 585 C CA . SER A 1 72 ? -10.864 -12.041 14.461 1.00 88.94 72 SER A CA 1
ATOM 586 C C . SER A 1 72 ? -11.056 -12.117 12.942 1.00 88.94 72 SER A C 1
ATOM 588 O O . 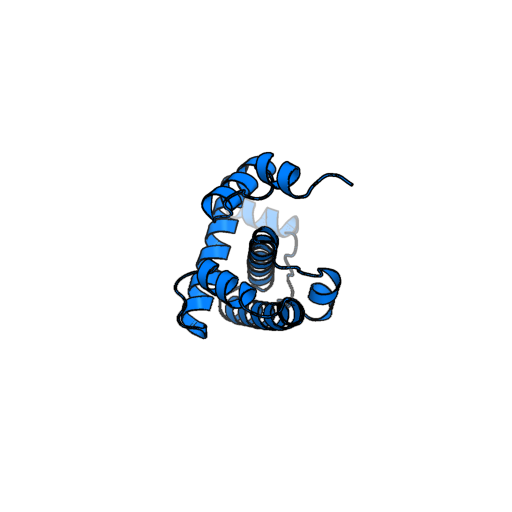SER A 1 72 ? -10.658 -13.100 12.321 1.00 88.94 72 SER A O 1
ATOM 590 N N . ARG A 1 73 ? -11.669 -11.097 12.331 1.00 89.75 73 ARG A N 1
ATOM 591 C CA . ARG A 1 73 ? -11.902 -11.005 10.884 1.00 89.75 73 ARG A CA 1
ATOM 592 C C . ARG A 1 73 ? -10.913 -10.101 10.164 1.00 89.75 73 ARG A C 1
ATOM 594 O O . ARG A 1 73 ? -10.899 -10.118 8.937 1.00 89.75 73 ARG A O 1
ATOM 601 N N . HIS A 1 74 ? -10.115 -9.307 10.881 1.00 91.25 74 HIS A N 1
ATOM 602 C CA . HIS A 1 74 ? -9.214 -8.334 10.254 1.00 91.25 74 HIS A CA 1
ATOM 603 C C . HIS A 1 74 ? -8.258 -9.027 9.291 1.00 91.25 74 HIS A C 1
ATOM 605 O O . HIS A 1 74 ? -8.136 -8.618 8.143 1.00 91.25 74 HIS A O 1
ATOM 611 N N . GLU A 1 75 ? -7.625 -10.105 9.745 1.00 89.31 75 GLU A N 1
ATOM 612 C CA . GLU A 1 75 ? -6.610 -10.810 8.971 1.00 89.31 75 GLU A CA 1
ATOM 613 C C . GLU A 1 75 ? -7.156 -11.384 7.661 1.00 89.31 75 GLU A C 1
ATOM 615 O O . GLU A 1 75 ? -6.611 -11.093 6.600 1.00 89.31 75 GLU A O 1
ATOM 620 N N . SER A 1 76 ? -8.253 -12.144 7.712 1.00 90.69 76 SER A N 1
ATOM 621 C CA . SER A 1 76 ? -8.830 -12.762 6.512 1.00 90.69 76 SER A CA 1
ATOM 622 C C . SER A 1 76 ? -9.297 -11.723 5.493 1.00 90.69 76 SER A C 1
ATOM 624 O O . SER A 1 76 ? -9.080 -11.893 4.294 1.00 90.69 76 SER A O 1
ATOM 626 N N . VAL A 1 77 ? -9.874 -10.614 5.962 1.00 93.12 77 VAL A N 1
ATOM 627 C CA . VAL A 1 77 ? -10.286 -9.499 5.099 1.00 93.12 77 VAL A CA 1
ATOM 628 C C . VAL A 1 77 ? -9.078 -8.794 4.488 1.00 93.12 77 VAL A C 1
ATOM 630 O O . VAL A 1 77 ? -9.100 -8.471 3.303 1.00 93.12 77 VAL A O 1
ATOM 633 N N . MET A 1 78 ? -8.012 -8.575 5.259 1.00 94.06 78 MET A N 1
ATOM 634 C CA . MET A 1 78 ? -6.792 -7.947 4.752 1.00 94.06 78 MET A CA 1
ATOM 635 C C . MET A 1 78 ? -6.066 -8.825 3.733 1.00 94.06 78 MET A C 1
ATOM 637 O O . MET A 1 78 ? -5.605 -8.298 2.726 1.00 94.06 78 MET A O 1
ATOM 641 N N . VAL A 1 79 ? -5.991 -10.143 3.945 1.00 93.38 79 VAL A N 1
ATOM 642 C CA . VAL A 1 79 ? -5.404 -11.083 2.972 1.00 93.38 79 VAL A CA 1
ATOM 643 C C . VAL A 1 79 ? -6.135 -10.983 1.631 1.00 93.38 79 VAL A C 1
ATOM 645 O O . VAL A 1 79 ? -5.501 -10.746 0.604 1.00 93.38 79 VAL A O 1
ATOM 648 N N . ASP A 1 80 ? -7.466 -11.078 1.638 1.00 93.81 80 ASP A N 1
ATOM 649 C CA . ASP A 1 80 ? -8.278 -10.967 0.419 1.00 93.81 80 ASP A CA 1
ATOM 650 C C . ASP A 1 80 ? -8.132 -9.588 -0.250 1.00 93.81 80 ASP A C 1
ATOM 652 O O . ASP A 1 80 ? -7.919 -9.484 -1.461 1.00 93.81 80 ASP A O 1
ATOM 656 N N . LEU A 1 81 ? -8.168 -8.515 0.543 1.00 96.06 81 LEU A N 1
ATOM 657 C CA . LEU A 1 81 ? -7.982 -7.146 0.065 1.00 96.06 81 LEU A CA 1
ATOM 658 C C . LEU A 1 81 ? -6.623 -6.959 -0.617 1.00 96.06 81 LEU A C 1
ATOM 660 O O . LEU A 1 81 ? -6.550 -6.402 -1.714 1.00 96.06 81 LEU A O 1
ATOM 664 N N . PHE A 1 82 ? -5.548 -7.421 0.020 1.00 96.25 82 PHE A N 1
ATOM 665 C CA . PHE A 1 82 ? -4.201 -7.290 -0.516 1.00 96.25 82 PHE A CA 1
ATOM 666 C C . PHE A 1 82 ? -3.983 -8.165 -1.746 1.00 96.25 82 PHE A C 1
ATOM 668 O O . PHE A 1 82 ? -3.345 -7.699 -2.688 1.00 96.25 82 PHE A O 1
ATOM 675 N N . GLN A 1 83 ? -4.555 -9.370 -1.793 1.00 95.62 83 GLN A N 1
ATOM 676 C CA . GLN A 1 83 ? -4.502 -10.214 -2.987 1.00 95.62 83 GLN A CA 1
ATOM 677 C C . GLN A 1 83 ? -5.211 -9.542 -4.170 1.00 95.62 83 GLN A C 1
ATOM 679 O O . GLN A 1 83 ? -4.663 -9.492 -5.274 1.00 95.62 83 GLN A O 1
ATOM 684 N N . LYS A 1 84 ? -6.400 -8.966 -3.942 1.00 96.19 84 LYS A N 1
ATOM 685 C CA . LYS A 1 84 ? -7.150 -8.213 -4.962 1.00 96.19 84 LYS A CA 1
ATOM 686 C C . LYS A 1 84 ? -6.392 -6.980 -5.437 1.00 96.19 84 LYS A C 1
ATOM 688 O O . LYS A 1 84 ? -6.348 -6.731 -6.640 1.00 96.19 84 LYS A O 1
ATOM 693 N N . TYR A 1 85 ? -5.786 -6.228 -4.518 1.00 97.19 85 TYR A N 1
ATOM 694 C CA . TYR A 1 85 ? -4.977 -5.062 -4.873 1.00 97.19 85 TYR A CA 1
ATOM 695 C C . TYR A 1 85 ? -3.750 -5.455 -5.694 1.00 97.19 85 TYR A C 1
ATOM 697 O O . TYR A 1 85 ? -3.475 -4.840 -6.722 1.00 97.19 85 TYR A O 1
ATOM 705 N N . LEU A 1 86 ? -3.030 -6.493 -5.264 1.00 95.38 86 LEU A N 1
ATOM 706 C CA . LEU A 1 86 ? -1.834 -6.979 -5.942 1.00 95.38 86 LEU A CA 1
ATOM 707 C C . LEU A 1 86 ? -2.148 -7.448 -7.365 1.00 95.38 86 LEU A C 1
ATOM 709 O O . LEU A 1 86 ? -1.424 -7.089 -8.291 1.00 95.38 86 LEU A O 1
ATOM 713 N N . HIS A 1 87 ? -3.244 -8.191 -7.543 1.00 94.50 87 HIS A N 1
ATOM 714 C CA . HIS A 1 87 ? -3.707 -8.622 -8.860 1.00 94.50 87 HIS A CA 1
ATOM 715 C C . HIS A 1 87 ? -4.078 -7.427 -9.744 1.00 94.50 87 HIS A C 1
ATOM 717 O O . HIS A 1 87 ? -3.522 -7.276 -10.827 1.00 94.50 87 HIS A O 1
ATOM 723 N N . TRP A 1 88 ? -4.923 -6.523 -9.238 1.00 96.00 88 TRP A N 1
ATOM 724 C CA . TRP A 1 88 ? -5.332 -5.319 -9.963 1.00 96.00 88 TRP A CA 1
ATOM 725 C C . TRP A 1 88 ? -4.141 -4.444 -10.365 1.00 96.00 88 TRP A C 1
ATOM 727 O O . TRP A 1 88 ? -4.079 -3.942 -11.482 1.00 96.00 88 TRP A O 1
ATOM 737 N N . LYS A 1 89 ? -3.148 -4.276 -9.482 1.00 94.62 89 LYS A N 1
ATOM 738 C CA . LYS A 1 89 ? -1.964 -3.477 -9.811 1.00 94.62 89 LYS A CA 1
ATOM 739 C C . LYS A 1 89 ? -1.059 -4.171 -10.830 1.00 94.62 89 LYS A C 1
ATOM 741 O O . LYS A 1 89 ? -0.382 -3.494 -11.605 1.00 94.62 89 LYS A O 1
ATOM 746 N N . HIS A 1 90 ? -1.043 -5.500 -10.844 1.00 93.62 90 HIS A N 1
ATOM 747 C CA . HIS A 1 90 ? -0.268 -6.265 -11.811 1.00 93.62 90 HIS A CA 1
ATOM 748 C C . HIS A 1 90 ? -0.845 -6.222 -13.227 1.00 93.62 90 HIS A C 1
ATOM 750 O O . HIS A 1 90 ? -0.072 -6.274 -14.176 1.00 93.62 90 HIS A O 1
ATOM 756 N N . GLU A 1 91 ? -2.154 -6.017 -13.384 1.00 91.06 91 GLU A N 1
ATOM 757 C CA . GLU A 1 91 ? -2.756 -5.758 -14.703 1.00 91.06 91 GLU A CA 1
ATOM 758 C C . GLU A 1 91 ? -2.157 -4.509 -15.382 1.00 91.06 91 GLU A C 1
ATOM 760 O O . GLU A 1 91 ? -2.050 -4.455 -16.603 1.00 91.06 91 GLU A O 1
ATOM 765 N N . ASP A 1 92 ? -1.725 -3.524 -14.589 1.00 87.94 92 ASP A N 1
ATOM 766 C CA . ASP A 1 92 ? -1.209 -2.228 -15.051 1.00 87.94 92 ASP A CA 1
ATOM 767 C C . ASP A 1 92 ? 0.322 -2.093 -14.920 1.00 87.94 92 ASP A C 1
ATOM 769 O O . ASP A 1 92 ? 0.922 -1.116 -15.369 1.00 87.94 92 ASP A O 1
ATOM 773 N N . SER A 1 93 ? 1.007 -3.039 -14.267 1.00 89.00 93 SER A N 1
ATOM 774 C CA . SER A 1 93 ? 2.440 -2.891 -13.999 1.00 89.00 93 SER A CA 1
ATOM 775 C C . SER A 1 93 ? 3.204 -4.199 -13.814 1.00 89.00 93 SER A C 1
ATOM 777 O O . SER A 1 93 ? 2.657 -5.247 -13.473 1.00 89.00 93 SER A O 1
ATOM 779 N N . LYS A 1 94 ? 4.526 -4.107 -14.008 1.00 90.81 94 LYS A N 1
ATOM 780 C CA . LYS A 1 94 ? 5.475 -5.207 -13.782 1.00 90.81 94 LYS A CA 1
ATOM 781 C C . LYS A 1 94 ? 5.307 -5.791 -12.383 1.00 90.81 94 LYS A C 1
ATOM 783 O O . LYS A 1 94 ? 5.116 -5.037 -11.424 1.00 90.81 94 LYS A O 1
ATOM 788 N N . ALA A 1 95 ? 5.481 -7.103 -12.247 1.00 90.50 95 ALA A N 1
ATOM 789 C CA . ALA A 1 95 ? 5.341 -7.822 -10.983 1.00 90.50 95 ALA A CA 1
ATOM 790 C C . ALA A 1 95 ? 6.137 -7.161 -9.849 1.00 90.50 95 ALA A C 1
ATOM 792 O O . ALA A 1 95 ? 5.603 -6.907 -8.773 1.00 90.50 95 ALA A O 1
ATOM 793 N N . SER A 1 96 ? 7.394 -6.789 -10.112 1.00 90.75 96 SER A N 1
ATOM 794 C CA . SER A 1 96 ? 8.250 -6.099 -9.130 1.00 90.75 96 SER A CA 1
ATOM 795 C C . SER A 1 96 ? 7.659 -4.783 -8.602 1.00 90.75 96 SER A C 1
ATOM 797 O O . SER A 1 96 ? 7.742 -4.504 -7.405 1.00 90.75 96 SER A O 1
ATOM 799 N N . THR A 1 97 ? 7.033 -3.982 -9.468 1.00 93.25 97 THR A N 1
ATOM 800 C CA . THR A 1 97 ? 6.377 -2.730 -9.075 1.00 93.25 97 THR A CA 1
ATOM 801 C C . THR A 1 97 ? 5.120 -3.015 -8.264 1.00 93.25 97 THR A C 1
ATOM 803 O O . THR A 1 97 ? 4.954 -2.433 -7.192 1.00 93.25 97 THR A O 1
ATOM 806 N N . SER A 1 98 ? 4.283 -3.949 -8.718 1.00 94.38 98 SER A N 1
ATOM 807 C CA . SER A 1 98 ? 3.068 -4.370 -8.012 1.00 94.38 98 SER A CA 1
ATOM 808 C C . SER A 1 98 ? 3.372 -4.861 -6.603 1.00 94.38 98 SER A C 1
ATOM 810 O O . SER A 1 98 ? 2.735 -4.421 -5.649 1.00 94.38 98 SER A O 1
ATOM 812 N N . VAL A 1 99 ? 4.400 -5.701 -6.452 1.00 94.62 99 VAL A N 1
ATOM 813 C CA . VAL A 1 99 ? 4.842 -6.224 -5.154 1.00 94.62 99 VAL A CA 1
ATOM 814 C C . VAL A 1 99 ? 5.319 -5.097 -4.239 1.00 94.62 99 VAL A C 1
ATOM 816 O O . VAL A 1 99 ? 4.912 -5.043 -3.080 1.00 94.62 99 VAL A O 1
ATOM 819 N N . ALA A 1 100 ? 6.132 -4.165 -4.738 1.00 94.69 100 ALA A N 1
ATOM 820 C CA . ALA A 1 100 ? 6.631 -3.056 -3.925 1.00 94.69 100 ALA A CA 1
ATOM 821 C C . ALA A 1 100 ? 5.511 -2.073 -3.505 1.00 94.69 100 ALA A C 1
ATOM 823 O O . ALA A 1 100 ? 5.511 -1.550 -2.385 1.00 94.69 100 ALA A O 1
ATOM 824 N N . TYR A 1 101 ? 4.513 -1.862 -4.369 1.00 97.19 101 TYR A N 1
ATOM 825 C CA . TYR A 1 101 ? 3.326 -1.057 -4.060 1.00 97.19 101 TYR A CA 1
ATOM 826 C C . TYR A 1 101 ? 2.449 -1.744 -3.007 1.00 97.19 101 TYR A C 1
ATOM 828 O O . TYR A 1 101 ? 2.032 -1.107 -2.039 1.00 97.19 101 TYR A O 1
ATOM 836 N N . TYR A 1 102 ? 2.217 -3.049 -3.158 1.00 95.19 102 TYR A N 1
ATOM 837 C CA . TYR A 1 102 ? 1.529 -3.885 -2.173 1.00 95.19 102 TYR A CA 1
ATOM 838 C C . TYR A 1 102 ? 2.211 -3.827 -0.801 1.00 95.19 102 TYR A C 1
ATOM 840 O O . TYR A 1 102 ? 1.548 -3.568 0.200 1.00 95.19 102 TYR A O 1
ATOM 848 N N . GLN A 1 103 ? 3.534 -3.990 -0.739 1.00 95.12 103 GLN A N 1
ATOM 849 C CA . GLN A 1 103 ? 4.279 -3.937 0.523 1.00 95.12 103 GLN A CA 1
ATOM 850 C C . GLN A 1 103 ? 4.130 -2.585 1.228 1.00 95.12 103 GLN A C 1
ATOM 852 O O . GLN A 1 103 ? 3.993 -2.538 2.450 1.00 95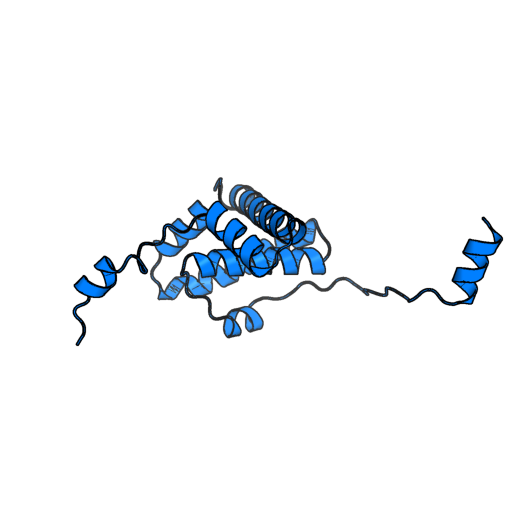.12 103 GLN A O 1
ATOM 857 N N . THR A 1 104 ? 4.096 -1.490 0.463 1.00 96.69 104 THR A N 1
ATOM 858 C CA . THR A 1 104 ? 3.843 -0.158 1.025 1.00 96.69 104 THR A CA 1
ATOM 859 C C . THR A 1 104 ? 2.438 -0.061 1.622 1.00 96.69 104 THR A C 1
ATOM 861 O O . THR A 1 104 ? 2.283 0.492 2.710 1.00 96.69 104 THR A O 1
ATOM 864 N N . ALA A 1 105 ? 1.423 -0.622 0.955 1.00 96.50 105 ALA A N 1
ATOM 865 C CA . ALA A 1 105 ? 0.063 -0.670 1.490 1.00 96.50 105 ALA A CA 1
ATOM 866 C C . ALA A 1 105 ? -0.000 -1.493 2.789 1.00 96.50 105 ALA A C 1
ATOM 868 O O . ALA A 1 105 ? -0.532 -1.009 3.784 1.00 96.50 105 ALA A O 1
ATOM 869 N N . VAL A 1 106 ? 0.623 -2.676 2.835 1.00 95.44 106 VAL A N 1
ATOM 870 C CA . VAL A 1 106 ? 0.711 -3.502 4.057 1.00 95.44 106 VAL A CA 1
ATOM 871 C C . VAL A 1 106 ? 1.324 -2.722 5.215 1.00 95.44 106 VAL A C 1
ATOM 873 O O . VAL A 1 106 ? 0.782 -2.713 6.319 1.00 95.44 106 VAL A O 1
ATOM 876 N N . GLU A 1 107 ? 2.444 -2.043 4.973 1.00 94.81 107 GLU A N 1
ATOM 877 C CA . GLU A 1 107 ? 3.110 -1.253 6.006 1.00 94.81 107 GLU A CA 1
ATOM 878 C C . GLU A 1 107 ? 2.248 -0.081 6.481 1.00 94.81 107 GLU A C 1
ATOM 880 O O . GLU A 1 107 ? 2.245 0.240 7.669 1.00 94.81 107 GLU A O 1
ATOM 885 N N . TYR A 1 108 ? 1.484 0.536 5.581 1.00 95.88 108 TYR A N 1
ATOM 886 C CA . TYR A 1 108 ? 0.561 1.605 5.941 1.00 95.88 108 TYR A CA 1
ATOM 887 C C . TYR A 1 108 ? -0.602 1.101 6.806 1.00 95.88 108 TYR A C 1
ATOM 889 O O . TYR A 1 108 ? -0.949 1.732 7.803 1.00 95.88 108 TYR A O 1
ATOM 897 N N . PHE A 1 109 ? -1.161 -0.071 6.504 1.00 95.19 109 PHE A N 1
ATOM 898 C CA . PHE A 1 109 ? -2.201 -0.691 7.333 1.00 95.19 109 PHE A CA 1
ATOM 899 C C . PHE A 1 109 ? -1.649 -1.095 8.710 1.00 95.19 109 PHE A C 1
ATOM 901 O O . PHE A 1 109 ? -2.290 -0.840 9.731 1.00 95.19 109 PHE A O 1
ATOM 908 N N . ALA A 1 110 ? -0.426 -1.634 8.760 1.00 91.81 110 ALA A N 1
ATOM 909 C CA . ALA A 1 110 ? 0.265 -1.936 10.014 1.00 91.81 110 ALA A CA 1
ATOM 910 C C . ALA A 1 110 ? 0.552 -0.667 10.837 1.00 91.81 110 ALA A C 1
ATOM 912 O O . ALA A 1 110 ? 0.394 -0.670 12.059 1.00 91.81 110 ALA A O 1
ATOM 913 N N . TYR A 1 111 ? 0.917 0.444 10.182 1.00 92.12 111 TYR A N 1
ATOM 914 C CA . TYR A 1 111 ? 1.080 1.745 10.837 1.00 92.12 111 TYR A CA 1
ATOM 915 C C . TYR A 1 111 ? -0.205 2.169 11.558 1.00 92.12 111 TYR A C 1
ATOM 917 O O . TYR A 1 111 ? -0.120 2.684 12.672 1.00 92.12 111 TYR A O 1
ATOM 925 N N . HIS A 1 112 ? -1.372 1.860 10.980 1.00 91.44 112 HIS A N 1
ATOM 926 C CA . HIS A 1 112 ? -2.717 2.049 11.544 1.00 91.44 112 HIS A CA 1
ATOM 927 C C . HIS A 1 112 ? -3.160 0.998 12.575 1.00 91.44 112 HIS A C 1
ATOM 929 O O . HIS A 1 112 ? -4.335 0.964 12.936 1.00 91.44 112 HIS A O 1
ATOM 935 N N . GLN A 1 113 ? -2.225 0.198 13.097 1.00 87.69 113 GLN A N 1
ATOM 936 C CA . GLN A 1 113 ? -2.442 -0.826 14.131 1.00 87.69 113 GLN A CA 1
ATOM 937 C C . GLN A 1 113 ? -3.409 -1.949 13.739 1.00 87.69 113 GLN A C 1
ATOM 939 O O . GLN A 1 113 ? -3.866 -2.693 14.606 1.00 87.69 113 GLN A O 1
ATOM 944 N N . LEU A 1 114 ? -3.682 -2.135 12.447 1.00 87.06 114 LEU A N 1
ATOM 945 C CA . LEU A 1 114 ? -4.331 -3.359 12.002 1.00 87.06 114 LEU A CA 1
ATOM 946 C C . LEU A 1 114 ? -3.342 -4.514 12.191 1.00 87.06 114 LEU A C 1
ATOM 948 O O . LEU A 1 114 ? -2.221 -4.488 11.677 1.00 87.06 114 LEU A O 1
ATOM 952 N N . ARG A 1 115 ? -3.736 -5.502 12.999 1.00 78.94 115 ARG A N 1
ATOM 953 C CA . ARG A 1 115 ? -2.895 -6.656 13.327 1.00 78.94 115 ARG A CA 1
ATOM 954 C C . ARG A 1 115 ? -2.704 -7.518 12.088 1.00 78.94 115 ARG A C 1
ATOM 956 O O . ARG A 1 115 ? -3.597 -8.253 11.684 1.00 78.94 115 ARG A O 1
ATOM 963 N N . ILE A 1 116 ? -1.516 -7.427 11.508 1.00 80.81 116 ILE A N 1
ATOM 964 C CA . ILE A 1 116 ? -1.121 -8.188 10.331 1.00 80.81 116 ILE A CA 1
ATOM 965 C C . ILE A 1 116 ? -0.080 -9.220 10.755 1.00 80.81 116 ILE A C 1
ATOM 967 O O . ILE A 1 116 ? 1.031 -8.867 11.155 1.00 80.81 116 ILE A O 1
ATOM 971 N N . ASN A 1 117 ? -0.411 -10.505 10.639 1.00 81.19 117 ASN A N 1
ATOM 972 C CA . ASN A 1 117 ? 0.585 -11.553 10.787 1.00 81.19 117 ASN A CA 1
ATOM 973 C C . ASN A 1 117 ? 1.369 -11.700 9.475 1.00 81.19 117 ASN A C 1
ATOM 975 O O . ASN A 1 117 ? 0.886 -12.256 8.488 1.00 81.19 117 ASN A O 1
ATOM 979 N N . HIS A 1 118 ? 2.610 -11.213 9.464 1.00 77.25 118 HIS A N 1
ATOM 980 C CA . HIS A 1 118 ? 3.471 -11.279 8.283 1.00 77.25 118 HIS A CA 1
ATOM 981 C C . HIS A 1 118 ? 3.789 -12.711 7.825 1.00 77.25 118 HIS A C 1
ATOM 983 O O . HIS A 1 118 ? 4.090 -12.905 6.648 1.00 77.25 118 HIS A O 1
ATOM 989 N N . TYR A 1 119 ? 3.731 -13.706 8.718 1.00 78.50 119 TYR A N 1
ATOM 990 C CA . TYR A 1 119 ? 3.902 -15.109 8.337 1.00 78.50 119 TYR A CA 1
ATOM 991 C C . TYR A 1 119 ? 2.720 -15.593 7.492 1.00 78.50 119 TYR A C 1
ATOM 993 O O . TYR A 1 119 ? 2.922 -16.125 6.403 1.00 78.50 119 TYR A O 1
ATOM 1001 N N . ASN A 1 120 ? 1.496 -15.326 7.949 1.00 77.12 120 ASN A N 1
ATOM 1002 C CA . ASN A 1 120 ? 0.284 -15.708 7.229 1.00 77.12 120 ASN A CA 1
ATOM 1003 C C . ASN A 1 120 ? 0.155 -14.941 5.910 1.00 77.12 120 ASN A C 1
ATOM 1005 O O . ASN A 1 120 ? -0.101 -15.560 4.886 1.00 77.12 120 ASN A O 1
ATOM 1009 N N . LEU A 1 121 ? 0.475 -13.638 5.878 1.00 81.50 121 LEU A N 1
ATOM 1010 C CA . LEU A 1 121 ? 0.535 -12.896 4.611 1.00 81.50 121 LEU A CA 1
ATOM 1011 C C . LEU A 1 121 ? 1.478 -13.545 3.594 1.00 81.50 121 LEU A C 1
ATOM 1013 O O . LEU A 1 121 ? 1.142 -13.626 2.422 1.00 81.50 121 LEU A O 1
ATOM 1017 N N . ARG A 1 122 ? 2.666 -13.997 4.012 1.00 80.44 122 ARG A N 1
ATOM 1018 C CA . ARG A 1 122 ? 3.616 -14.647 3.094 1.00 80.44 122 ARG A CA 1
ATOM 1019 C C . ARG A 1 122 ? 3.119 -15.994 2.579 1.00 80.44 122 ARG A C 1
ATOM 1021 O O . ARG A 1 122 ? 3.513 -16.382 1.487 1.00 80.44 122 ARG A O 1
ATOM 1028 N N . ARG A 1 123 ? 2.328 -16.712 3.376 1.00 84.81 123 ARG A N 1
ATOM 1029 C CA . ARG A 1 123 ? 1.779 -18.021 3.011 1.00 84.81 123 ARG A CA 1
ATOM 1030 C C . ARG A 1 123 ? 0.541 -17.895 2.124 1.00 84.81 123 ARG A C 1
ATOM 1032 O O . ARG A 1 123 ? 0.381 -18.686 1.204 1.00 84.81 123 ARG A O 1
ATOM 1039 N N . ASP A 1 124 ? -0.308 -16.914 2.413 1.00 88.12 124 ASP A N 1
ATOM 1040 C CA . ASP A 1 124 ? -1.660 -16.828 1.863 1.00 88.12 124 ASP A CA 1
ATOM 1041 C C . ASP A 1 124 ? -1.764 -15.819 0.694 1.00 88.12 124 ASP A C 1
ATOM 1043 O O . ASP A 1 124 ? -2.764 -15.819 -0.021 1.00 88.12 124 ASP A O 1
ATOM 1047 N N . ILE A 1 125 ? -0.732 -14.992 0.456 1.00 90.94 125 ILE A N 1
ATOM 1048 C CA . ILE A 1 125 ? -0.622 -14.112 -0.722 1.00 90.94 125 ILE A CA 1
ATOM 1049 C C . ILE A 1 125 ? 0.226 -14.772 -1.812 1.00 90.94 125 ILE A C 1
ATOM 1051 O O . ILE A 1 125 ? 1.385 -15.126 -1.595 1.00 90.94 125 ILE A O 1
ATOM 1055 N N . ILE A 1 126 ? -0.322 -14.836 -3.024 1.00 91.94 126 ILE A N 1
ATOM 1056 C CA . ILE A 1 126 ? 0.372 -15.299 -4.227 1.00 91.94 126 ILE A CA 1
ATOM 1057 C C . ILE A 1 126 ? 0.985 -14.086 -4.929 1.00 91.94 126 ILE A C 1
ATOM 1059 O O . ILE A 1 126 ? 0.266 -13.205 -5.413 1.00 91.94 126 ILE A O 1
ATOM 1063 N N . LEU A 1 127 ? 2.318 -14.037 -4.978 1.00 89.88 127 LEU A N 1
ATOM 1064 C CA . LEU A 1 127 ? 3.048 -12.960 -5.643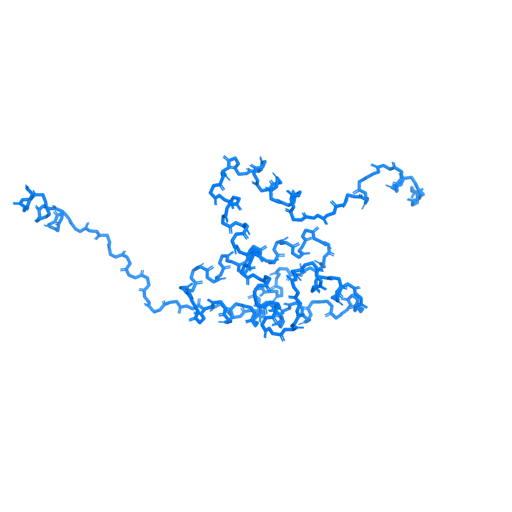 1.00 89.88 127 LEU A CA 1
ATOM 1065 C C . LEU A 1 127 ? 3.092 -13.189 -7.162 1.00 89.88 127 LEU A C 1
ATOM 1067 O O . LEU A 1 127 ? 3.324 -14.317 -7.592 1.00 89.88 127 LEU A O 1
ATOM 1071 N N . PRO A 1 128 ? 2.900 -12.138 -7.979 1.00 86.06 128 PRO A N 1
ATOM 1072 C CA . PRO A 1 128 ? 3.078 -12.246 -9.418 1.00 86.06 128 PRO A CA 1
ATOM 1073 C C . PRO A 1 128 ? 4.553 -12.471 -9.768 1.00 86.06 128 PRO A C 1
ATOM 1075 O O . PRO A 1 128 ? 5.452 -11.949 -9.102 1.00 86.06 128 PRO A O 1
ATOM 1078 N N . GLU A 1 129 ? 4.792 -13.195 -10.856 1.00 80.38 129 GLU A N 1
ATOM 1079 C CA . GLU A 1 129 ? 6.116 -13.406 -11.435 1.00 80.38 129 GLU A CA 1
ATOM 1080 C C . GLU A 1 129 ? 6.137 -12.840 -12.857 1.00 80.38 129 GLU A C 1
ATOM 1082 O O . GLU A 1 129 ? 5.295 -13.187 -13.684 1.00 80.38 129 GLU A O 1
ATOM 1087 N N . ASP A 1 130 ? 7.103 -11.969 -13.160 1.00 70.06 130 ASP A N 1
ATOM 1088 C CA . ASP A 1 130 ? 7.317 -11.535 -14.542 1.00 70.06 130 ASP A CA 1
ATOM 1089 C C . ASP A 1 130 ? 8.063 -12.651 -15.305 1.00 70.06 130 ASP A C 1
ATOM 1091 O O . ASP A 1 130 ? 9.091 -13.138 -14.813 1.00 70.06 130 ASP A O 1
ATOM 1095 N N . PRO A 1 131 ? 7.628 -13.039 -16.520 1.00 63.38 131 PRO A N 1
ATOM 1096 C CA . PRO A 1 131 ? 8.355 -14.000 -17.338 1.00 63.38 131 PRO A CA 1
ATOM 1097 C C . PRO A 1 131 ? 9.745 -13.446 -17.688 1.00 63.38 131 PRO A C 1
ATOM 1099 O O . PRO A 1 131 ? 9.898 -12.570 -18.532 1.00 63.38 131 PRO A O 1
ATOM 1102 N N . LYS A 1 132 ? 10.762 -13.987 -17.003 1.00 57.91 132 LYS A N 1
ATOM 1103 C CA . LYS A 1 132 ? 12.203 -13.729 -17.162 1.00 57.91 132 LYS A CA 1
ATOM 1104 C C . LYS A 1 132 ? 12.606 -12.251 -17.041 1.00 57.91 132 LYS A C 1
ATOM 1106 O O . LYS A 1 132 ? 12.800 -11.549 -18.029 1.00 57.91 132 LYS A O 1
ATOM 1111 N N . ASN A 1 133 ? 12.954 -11.839 -15.819 1.00 53.47 133 ASN A N 1
ATOM 1112 C CA . ASN A 1 133 ? 13.924 -10.757 -15.587 1.00 53.47 133 ASN A CA 1
ATOM 1113 C C . ASN A 1 133 ? 15.330 -11.186 -16.061 1.00 53.47 133 ASN A C 1
ATOM 1115 O O . ASN A 1 133 ? 16.267 -11.328 -15.281 1.00 53.47 133 ASN A O 1
ATOM 1119 N N . MET A 1 134 ? 15.489 -11.402 -17.363 1.00 51.00 134 MET A N 1
ATOM 1120 C CA . MET A 1 134 ? 16.781 -11.544 -18.020 1.00 51.00 134 MET A CA 1
ATOM 1121 C C . MET A 1 134 ? 17.327 -10.146 -18.322 1.00 51.00 134 MET A C 1
ATOM 1123 O O . MET A 1 134 ? 17.433 -9.725 -19.470 1.00 51.00 134 MET A O 1
ATOM 1127 N N . LYS A 1 135 ? 17.678 -9.389 -17.276 1.00 58.25 135 LYS A N 1
ATOM 1128 C CA . LYS A 1 135 ? 18.661 -8.317 -17.462 1.00 58.25 135 LYS A CA 1
ATOM 1129 C C . LYS A 1 135 ? 20.004 -9.004 -17.677 1.00 58.25 135 LYS A C 1
ATOM 1131 O O . LYS A 1 135 ? 20.702 -9.320 -16.719 1.00 58.25 135 LYS A O 1
ATOM 1136 N N . HIS A 1 136 ? 20.324 -9.307 -18.928 1.00 62.53 136 HIS A N 1
ATOM 1137 C CA . HIS A 1 136 ? 21.663 -9.746 -19.280 1.00 62.53 136 HIS A CA 1
ATOM 1138 C C . HIS A 1 136 ? 22.612 -8.567 -19.074 1.00 62.53 136 HIS A C 1
ATOM 1140 O O . HIS A 1 136 ? 22.355 -7.465 -19.560 1.00 62.53 136 HIS A O 1
ATOM 1146 N N . ALA A 1 137 ? 23.678 -8.779 -18.304 1.00 77.38 137 ALA A N 1
ATOM 1147 C CA . ALA A 1 137 ? 24.763 -7.815 -18.254 1.00 77.38 137 ALA A CA 1
ATOM 1148 C C . ALA A 1 137 ? 25.323 -7.650 -19.673 1.00 77.38 137 ALA A C 1
ATOM 1150 O O . ALA A 1 137 ? 25.544 -8.650 -20.357 1.00 77.38 137 ALA A O 1
ATOM 1151 N N . LEU A 1 138 ? 25.533 -6.403 -20.102 1.00 79.12 138 LEU A N 1
ATOM 1152 C CA . LEU A 1 138 ? 26.186 -6.126 -21.378 1.00 79.12 138 LEU A CA 1
ATOM 1153 C C . LEU A 1 138 ? 27.565 -6.782 -21.386 1.00 79.12 138 LEU A C 1
ATOM 1155 O O . LEU A 1 138 ? 28.356 -6.625 -20.451 1.00 79.12 138 LEU A O 1
ATOM 1159 N N . THR A 1 139 ? 27.860 -7.509 -22.451 1.00 86.81 139 THR A N 1
ATOM 1160 C CA . THR A 1 139 ? 29.188 -8.069 -22.677 1.00 86.81 139 THR A CA 1
ATOM 1161 C C . THR A 1 139 ? 30.149 -6.973 -23.132 1.00 86.81 139 THR A C 1
ATOM 1163 O O . THR A 1 139 ? 29.757 -5.983 -23.752 1.00 86.81 139 THR A O 1
ATOM 1166 N N . LEU A 1 140 ? 31.450 -7.161 -22.889 1.00 86.19 140 LEU A N 1
ATOM 1167 C CA . LEU A 1 140 ? 32.484 -6.226 -23.353 1.00 86.19 140 LEU A CA 1
ATOM 1168 C C . LEU A 1 140 ? 32.426 -5.998 -24.878 1.00 86.19 140 LEU A C 1
ATOM 1170 O O . LEU A 1 140 ? 32.740 -4.911 -25.356 1.00 86.19 140 LEU A O 1
ATOM 1174 N N . ALA A 1 141 ? 32.004 -7.012 -25.640 1.00 85.31 141 ALA A N 1
ATOM 1175 C CA . ALA A 1 141 ? 31.840 -6.925 -27.087 1.00 85.31 141 ALA A CA 1
ATOM 1176 C C . ALA A 1 141 ? 30.685 -5.994 -27.500 1.00 85.31 141 ALA A C 1
ATOM 1178 O O . ALA A 1 141 ? 30.826 -5.233 -28.454 1.00 85.31 141 ALA A O 1
ATOM 1179 N N . GLU A 1 142 ? 29.563 -6.018 -26.778 1.00 83.56 142 GLU A N 1
ATOM 1180 C CA . GLU A 1 142 ? 28.437 -5.101 -27.006 1.00 83.56 142 GLU A CA 1
ATOM 1181 C C . GLU A 1 142 ? 28.794 -3.668 -26.607 1.00 83.56 142 GLU A C 1
ATOM 1183 O O . GLU A 1 142 ? 28.456 -2.734 -27.328 1.00 83.56 142 GLU A O 1
ATOM 1188 N N . ILE A 1 143 ? 29.550 -3.495 -25.517 1.00 88.44 143 ILE A N 1
ATOM 1189 C CA . ILE A 1 143 ? 30.048 -2.181 -25.085 1.00 88.44 143 ILE A CA 1
ATOM 1190 C C . ILE A 1 143 ? 30.937 -1.557 -26.169 1.00 88.44 143 ILE A C 1
ATOM 1192 O O . ILE A 1 143 ? 30.739 -0.398 -26.526 1.00 88.44 143 ILE A O 1
ATOM 1196 N N . ARG A 1 144 ? 31.873 -2.328 -26.740 1.00 85.62 144 ARG A N 1
ATOM 1197 C CA . ARG A 1 144 ? 32.743 -1.851 -27.832 1.00 85.62 144 ARG A CA 1
ATOM 1198 C C . ARG A 1 144 ? 31.940 -1.406 -29.053 1.00 85.62 144 ARG A C 1
ATOM 1200 O O . ARG A 1 144 ? 32.167 -0.317 -29.554 1.00 85.62 144 ARG A O 1
ATOM 1207 N N . LYS A 1 145 ? 30.923 -2.177 -29.457 1.00 88.00 145 LYS A N 1
ATOM 1208 C CA . LYS A 1 145 ? 30.043 -1.806 -30.580 1.00 88.00 145 LYS A CA 1
ATOM 1209 C C . LYS A 1 145 ? 29.269 -0.503 -30.363 1.00 88.00 145 LYS A C 1
ATOM 1211 O O . LYS A 1 145 ? 28.948 0.153 -31.346 1.00 88.00 145 LYS A O 1
ATOM 1216 N N . ILE A 1 146 ? 28.924 -0.147 -29.125 1.00 86.56 146 ILE A N 1
ATOM 1217 C CA . ILE A 1 146 ? 28.248 1.127 -28.827 1.00 86.56 146 ILE A CA 1
ATOM 1218 C C . ILE A 1 146 ? 29.242 2.289 -28.943 1.00 86.56 146 ILE A C 1
ATOM 1220 O O . ILE A 1 146 ? 28.921 3.307 -29.549 1.00 86.56 146 ILE A O 1
ATOM 1224 N N . ILE A 1 147 ? 30.448 2.117 -28.397 1.00 84.69 147 ILE A N 1
ATOM 1225 C CA . ILE A 1 147 ? 31.501 3.141 -28.408 1.00 84.69 147 ILE A CA 1
ATOM 1226 C C . ILE A 1 147 ? 32.001 3.406 -29.835 1.00 84.69 147 ILE A C 1
ATOM 1228 O O . ILE A 1 147 ? 32.153 4.561 -30.206 1.00 84.69 147 ILE A O 1
ATOM 1232 N N . ASP A 1 148 ? 32.190 2.364 -30.648 1.00 77.25 148 ASP A N 1
ATOM 1233 C CA . ASP A 1 148 ? 32.724 2.485 -32.015 1.00 77.25 148 ASP A CA 1
ATOM 1234 C C . ASP A 1 148 ? 31.700 3.036 -33.037 1.00 77.25 148 ASP A C 1
ATOM 1236 O O . ASP A 1 148 ? 32.069 3.359 -34.163 1.00 77.25 148 ASP A O 1
ATOM 1240 N N . ASN A 1 149 ? 30.415 3.129 -32.666 1.00 59.03 149 ASN A N 1
ATOM 1241 C CA . ASN A 1 149 ? 29.343 3.739 -33.473 1.00 59.03 149 ASN A CA 1
ATOM 1242 C C . ASN A 1 149 ? 28.917 5.134 -32.960 1.00 59.03 149 ASN A C 1
ATOM 1244 O O . ASN A 1 149 ? 27.869 5.636 -33.373 1.00 59.03 149 ASN A O 1
ATOM 1248 N N . SER A 1 150 ? 29.686 5.726 -32.039 1.00 53.12 150 SER A N 1
ATOM 1249 C CA . SER A 1 150 ? 29.505 7.090 -31.511 1.00 53.12 150 SER A CA 1
ATOM 1250 C C . SER A 1 150 ? 30.546 8.038 -32.099 1.00 53.12 150 SER A C 1
ATOM 1252 O O . SER A 1 150 ? 30.202 9.224 -32.291 1.00 53.12 150 SER A O 1
#